Protein AF-A0A0F8VF24-F1 (afdb_monomer_lite)

Radius of gyration: 13.96 Å; chains: 1; bounding box: 40×32×38 Å

Foldseek 3Di:
DVQPQQLQLDDPDDDDDPSRVVRVCVVVVLCVLLVFPWPDWDWDDDPNKIKIWTWGDDVPFTEIEIEIRPVVDPQVVVQVVVCVVCVPPRHPAYEYDDDHDHPPHDHSVVVVVVSVVVD

Secondary structure (DSSP, 8-state):
-HHHHHTT-----S-TTSHHHHHHHHHHHHHHHTT-EEEEEEEEEETTEEEEEEEEEETTEEEEEEEE--TT--HHHHHHHHHHHHTTS--SEEEESS---STT-EEHHHHHHHHHHT-

Structure (mmCIF, N/CA/C/O backbone):
data_AF-A0A0F8VF24-F1
#
_entry.id   AF-A0A0F8VF24-F1
#
loop_
_atom_site.group_PDB
_atom_site.id
_atom_site.type_symbol
_atom_site.label_atom_id
_atom_site.label_alt_id
_atom_site.label_comp_id
_atom_site.label_asym_id
_atom_site.label_entity_id
_atom_site.label_seq_id
_atom_site.pdbx_PDB_ins_code
_atom_site.Cartn_x
_atom_site.Cartn_y
_atom_site.Cartn_z
_atom_site.occupancy
_atom_site.B_iso_or_equiv
_atom_site.auth_seq_id
_atom_site.auth_comp_id
_atom_site.auth_asym_id
_atom_site.auth_atom_id
_atom_site.pdbx_PDB_model_num
ATOM 1 N N . ASN A 1 1 ? 7.899 -20.961 -6.086 1.00 47.06 1 ASN A N 1
ATOM 2 C CA . ASN A 1 1 ? 7.416 -20.868 -4.690 1.00 47.06 1 ASN A CA 1
ATOM 3 C C . ASN A 1 1 ? 6.938 -19.432 -4.467 1.00 47.06 1 ASN A C 1
ATOM 5 O O . ASN A 1 1 ? 7.549 -18.542 -5.039 1.00 47.06 1 ASN A O 1
ATOM 9 N N . TYR A 1 2 ? 5.854 -19.187 -3.718 1.00 37.19 2 TYR A N 1
ATOM 10 C CA . TYR A 1 2 ? 5.281 -17.846 -3.433 1.00 37.19 2 TYR A CA 1
ATOM 11 C C . TYR A 1 2 ? 6.354 -16.814 -3.020 1.00 37.19 2 TYR A C 1
ATOM 13 O O . TYR A 1 2 ? 6.313 -15.651 -3.406 1.00 37.19 2 TYR A O 1
ATOM 21 N N . LEU A 1 3 ? 7.371 -17.302 -2.311 1.00 42.97 3 LEU A N 1
ATOM 22 C CA . LEU A 1 3 ? 8.522 -16.566 -1.789 1.00 42.97 3 LEU A CA 1
ATOM 23 C C . LEU A 1 3 ? 9.540 -16.139 -2.871 1.00 42.97 3 LEU A C 1
ATOM 25 O O . LEU A 1 3 ? 10.408 -15.308 -2.619 1.00 42.97 3 LEU A O 1
ATOM 29 N N . ASP A 1 4 ? 9.476 -16.707 -4.079 1.00 45.81 4 ASP A N 1
ATOM 30 C CA . ASP A 1 4 ? 10.466 -16.458 -5.132 1.00 45.81 4 ASP A CA 1
ATOM 31 C C . ASP A 1 4 ? 10.199 -15.153 -5.894 1.00 45.81 4 ASP A C 1
ATOM 33 O O . ASP A 1 4 ? 11.154 -14.493 -6.294 1.00 45.81 4 ASP A O 1
ATOM 37 N N . GLU A 1 5 ? 8.939 -14.737 -6.070 1.00 41.47 5 GLU A N 1
ATOM 38 C CA . GLU A 1 5 ? 8.607 -13.539 -6.863 1.00 41.47 5 GLU A CA 1
ATOM 39 C C . GLU A 1 5 ? 8.767 -12.230 -6.073 1.00 41.47 5 GLU A C 1
ATOM 41 O O . GLU A 1 5 ? 9.208 -11.229 -6.636 1.00 41.47 5 GLU A O 1
ATOM 46 N N . PHE A 1 6 ? 8.514 -12.248 -4.759 1.00 47.19 6 PHE A N 1
ATOM 47 C CA . PHE A 1 6 ? 8.735 -11.090 -3.877 1.00 47.19 6 PHE A CA 1
ATOM 48 C C . PHE A 1 6 ? 10.141 -11.002 -3.301 1.00 47.19 6 PHE A C 1
ATOM 50 O O . PHE A 1 6 ? 10.504 -9.972 -2.747 1.00 47.19 6 PHE A O 1
ATOM 57 N N . SER A 1 7 ? 10.981 -12.014 -3.530 1.00 42.16 7 SER A N 1
ATOM 58 C CA . SER A 1 7 ? 12.406 -11.932 -3.192 1.00 42.16 7 SER A CA 1
ATOM 59 C C . SER A 1 7 ? 13.160 -10.795 -3.899 1.00 42.16 7 SER A C 1
ATOM 61 O O . SER A 1 7 ? 14.261 -10.449 -3.482 1.00 42.16 7 SER A O 1
ATOM 63 N N . LYS A 1 8 ? 12.562 -10.206 -4.946 1.00 43.31 8 LYS A N 1
ATOM 64 C CA . LYS A 1 8 ? 13.090 -9.105 -5.766 1.00 43.31 8 LYS A CA 1
ATOM 65 C C . LYS A 1 8 ? 12.389 -7.756 -5.541 1.00 43.31 8 LYS A C 1
ATOM 67 O O . LYS A 1 8 ? 12.396 -6.893 -6.424 1.00 43.31 8 LYS A O 1
ATOM 72 N N . ILE A 1 9 ? 11.770 -7.527 -4.383 1.00 46.75 9 ILE A N 1
ATOM 73 C CA . ILE A 1 9 ? 11.580 -6.143 -3.927 1.00 46.75 9 ILE A CA 1
ATOM 74 C C . ILE A 1 9 ? 12.931 -5.715 -3.339 1.00 46.75 9 ILE A C 1
ATOM 76 O O . ILE A 1 9 ? 13.131 -5.771 -2.130 1.00 46.75 9 ILE A O 1
ATOM 80 N N . GLU A 1 10 ? 13.900 -5.417 -4.213 1.00 40.78 10 GLU A N 1
ATOM 81 C CA . GLU A 1 10 ? 15.192 -4.847 -3.819 1.00 40.78 10 GLU A CA 1
ATOM 82 C C . GLU A 1 10 ? 14.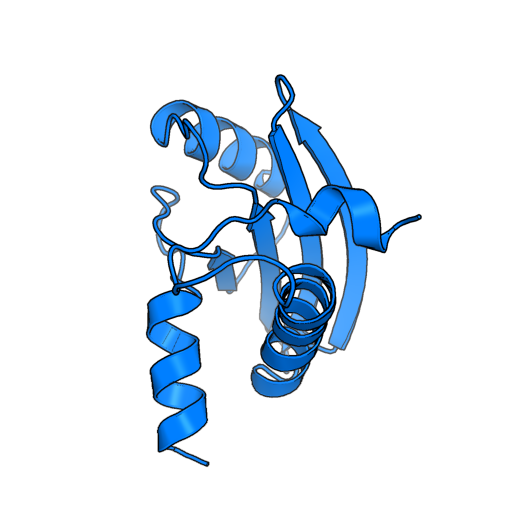936 -3.493 -3.160 1.00 40.78 10 GLU A C 1
ATOM 84 O O . GLU A 1 10 ? 14.560 -2.531 -3.820 1.00 40.78 10 GLU A O 1
ATOM 89 N N . ILE A 1 11 ? 15.107 -3.436 -1.845 1.00 42.69 11 ILE A N 1
ATOM 90 C CA . ILE A 1 11 ? 15.467 -2.212 -1.138 1.00 42.69 11 ILE A CA 1
ATOM 91 C C . ILE A 1 11 ? 16.984 -2.316 -0.976 1.00 42.69 11 ILE A C 1
ATOM 93 O O . ILE A 1 11 ? 17.461 -3.322 -0.451 1.00 42.69 11 ILE A O 1
ATOM 97 N N . GLU A 1 12 ? 17.745 -1.330 -1.458 1.00 35.94 12 GLU A N 1
ATOM 98 C CA . GLU A 1 12 ? 19.196 -1.249 -1.241 1.00 35.94 12 GLU A CA 1
ATOM 99 C C . GLU A 1 12 ? 19.499 -1.190 0.263 1.00 35.94 12 GLU A C 1
ATOM 101 O O . GLU A 1 12 ? 19.524 -0.128 0.880 1.00 35.94 12 GLU A O 1
ATOM 106 N N . LEU A 1 13 ? 19.739 -2.351 0.863 1.00 33.12 13 LEU A N 1
ATOM 107 C CA . LEU A 1 13 ? 20.422 -2.509 2.139 1.00 33.12 13 LEU A CA 1
ATOM 108 C C . LEU A 1 13 ? 21.387 -3.691 1.981 1.00 33.12 13 LEU A C 1
ATOM 110 O O . LEU A 1 13 ? 21.019 -4.840 2.188 1.00 33.12 13 LEU A O 1
ATOM 114 N N . SER A 1 14 ? 22.589 -3.354 1.508 1.00 35.31 14 SER A N 1
ATOM 115 C CA . SER A 1 14 ? 23.878 -4.067 1.586 1.00 35.31 14 SER A CA 1
ATOM 116 C C . SER A 1 14 ? 23.909 -5.610 1.637 1.00 35.31 14 SER A C 1
ATOM 118 O O . SER A 1 14 ? 23.497 -6.230 2.614 1.00 35.31 14 SER A O 1
ATOM 120 N N . GLU A 1 15 ? 24.617 -6.155 0.642 1.00 39.69 15 GLU A N 1
ATOM 121 C CA . GLU A 1 15 ? 25.356 -7.430 0.588 1.00 39.69 15 GLU A CA 1
ATOM 122 C C . GLU A 1 15 ? 24.573 -8.763 0.542 1.00 39.69 15 GLU A C 1
ATOM 124 O O . GLU A 1 15 ? 24.091 -9.329 1.521 1.00 39.69 15 GLU A O 1
ATOM 129 N N . GLU A 1 16 ? 24.510 -9.248 -0.702 1.00 46.47 16 GLU A N 1
ATOM 130 C CA . GLU A 1 16 ? 24.499 -10.617 -1.225 1.00 46.47 16 GLU A CA 1
ATOM 131 C C . GLU A 1 16 ? 24.182 -11.784 -0.261 1.00 46.47 16 GLU A C 1
ATOM 133 O O . GLU A 1 16 ? 24.913 -12.125 0.663 1.00 46.47 16 GLU A O 1
ATOM 138 N N . THR A 1 17 ? 23.115 -12.510 -0.626 1.00 33.94 17 THR A N 1
ATOM 139 C CA . THR A 1 17 ? 22.699 -13.872 -0.210 1.00 33.94 17 THR A CA 1
ATOM 140 C C . THR A 1 17 ? 21.816 -14.053 1.035 1.00 33.94 17 THR A C 1
ATOM 142 O O . THR A 1 17 ? 21.220 -15.121 1.175 1.00 33.94 17 THR A O 1
ATOM 145 N N . LYS A 1 18 ? 21.571 -13.021 1.857 1.00 35.03 18 LYS A N 1
ATOM 146 C CA . LYS A 1 18 ? 20.566 -13.063 2.958 1.00 35.03 18 LYS A CA 1
ATOM 147 C C . LYS A 1 18 ? 19.181 -12.489 2.612 1.00 35.03 18 LYS A C 1
ATOM 149 O O . LYS A 1 18 ? 18.267 -12.529 3.429 1.00 35.03 18 LYS A O 1
ATOM 154 N N . SER A 1 19 ? 18.997 -11.993 1.394 1.00 43.88 19 SER A N 1
ATOM 155 C CA . SER A 1 19 ? 17.883 -11.127 0.982 1.00 43.88 19 SER A CA 1
ATOM 156 C C . SER A 1 19 ? 16.514 -11.806 0.810 1.00 43.88 19 SER A C 1
ATOM 158 O O . SER A 1 19 ? 15.500 -11.115 0.744 1.00 43.88 19 SER A O 1
ATOM 160 N N . LYS A 1 20 ? 16.439 -13.145 0.761 1.00 35.06 20 LYS A N 1
ATOM 161 C CA . LYS A 1 20 ? 15.185 -13.854 0.436 1.00 35.06 20 LYS A CA 1
ATOM 162 C C . LYS A 1 20 ? 14.205 -13.988 1.604 1.00 35.06 20 LYS A C 1
ATOM 164 O O . LYS A 1 20 ? 13.016 -13.754 1.419 1.00 35.06 20 LYS A O 1
ATOM 169 N N . ALA A 1 21 ? 14.698 -14.380 2.780 1.00 38.22 21 ALA A N 1
ATOM 170 C CA . ALA A 1 21 ? 13.869 -14.568 3.976 1.00 38.22 21 ALA A CA 1
ATOM 171 C C . ALA A 1 21 ? 13.410 -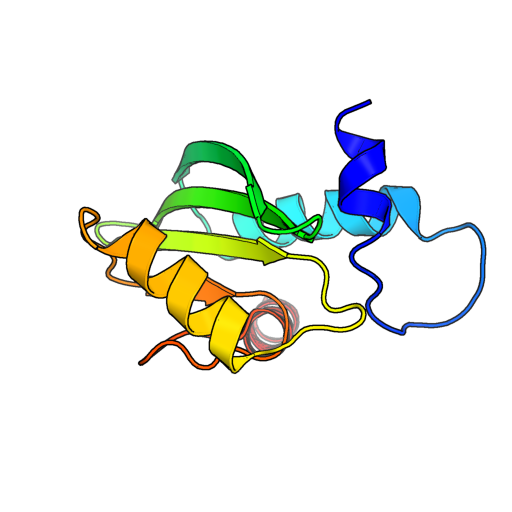13.216 4.547 1.00 38.22 21 ALA A C 1
ATOM 173 O O . ALA A 1 21 ? 12.230 -13.017 4.807 1.00 38.22 21 ALA A O 1
ATOM 174 N N . ILE A 1 22 ? 14.327 -12.243 4.569 1.00 43.72 22 ILE A N 1
ATOM 175 C CA . ILE A 1 22 ? 14.110 -10.891 5.104 1.00 43.72 22 ILE A CA 1
ATOM 176 C C . ILE A 1 22 ? 12.933 -10.166 4.414 1.00 43.72 22 ILE A C 1
ATOM 178 O O . ILE A 1 22 ? 12.242 -9.379 5.052 1.00 43.72 22 ILE A O 1
ATOM 182 N N . ASN A 1 23 ? 12.674 -10.427 3.125 1.00 57.38 23 ASN A N 1
ATOM 183 C CA . ASN A 1 23 ? 11.638 -9.720 2.358 1.00 57.38 23 ASN A CA 1
ATOM 184 C C . ASN A 1 23 ? 10.210 -10.172 2.713 1.00 57.38 23 ASN A C 1
ATOM 186 O O . ASN A 1 23 ? 9.308 -9.353 2.869 1.00 57.38 23 ASN A O 1
ATOM 190 N N . VAL A 1 24 ? 10.007 -11.480 2.879 1.00 58.47 24 VAL A N 1
ATOM 191 C CA . VAL A 1 24 ? 8.696 -12.035 3.257 1.00 58.47 24 VAL A CA 1
ATOM 192 C C . VAL A 1 24 ? 8.406 -11.720 4.718 1.00 58.47 24 VAL A C 1
ATOM 194 O O . VAL A 1 24 ? 7.306 -11.266 5.035 1.00 58.47 24 VAL A O 1
ATOM 197 N N . ASP A 1 25 ? 9.426 -11.836 5.569 1.00 66.88 25 ASP A N 1
ATOM 198 C CA . ASP A 1 25 ? 9.327 -11.468 6.977 1.00 66.88 25 ASP A CA 1
ATOM 199 C C . ASP A 1 25 ? 8.952 -9.987 7.142 1.00 66.88 25 ASP A C 1
ATOM 201 O O . ASP A 1 25 ? 8.200 -9.652 8.052 1.00 66.88 25 ASP A O 1
ATOM 205 N N . LEU A 1 26 ? 9.400 -9.087 6.254 1.00 78.06 26 LEU A N 1
ATOM 206 C CA . LEU A 1 26 ? 9.038 -7.665 6.291 1.00 78.06 26 LEU A CA 1
ATOM 207 C C . LEU A 1 26 ? 7.557 -7.419 5.967 1.00 78.06 26 LEU A C 1
ATOM 209 O O . LEU A 1 26 ? 6.916 -6.605 6.634 1.00 78.06 26 LEU A O 1
ATOM 213 N N . ILE A 1 27 ? 7.017 -8.115 4.963 1.00 82.94 27 ILE A N 1
ATOM 214 C CA . ILE A 1 27 ? 5.601 -8.021 4.582 1.00 82.94 27 ILE A CA 1
ATOM 215 C C . ILE A 1 27 ? 4.723 -8.469 5.753 1.00 82.94 27 ILE A C 1
ATOM 217 O O . ILE A 1 27 ? 3.796 -7.756 6.146 1.00 82.94 27 ILE A O 1
ATOM 221 N N . GLU A 1 28 ? 5.036 -9.629 6.332 1.00 82.06 28 GLU A N 1
ATOM 222 C CA . GLU A 1 28 ? 4.308 -10.170 7.482 1.00 82.06 28 GLU A CA 1
ATOM 223 C C . GLU A 1 28 ? 4.470 -9.277 8.717 1.00 82.06 28 GLU A C 1
ATOM 225 O O . GLU A 1 28 ? 3.474 -8.921 9.350 1.00 82.06 28 GLU A O 1
ATOM 230 N N . SER A 1 29 ? 5.697 -8.835 9.012 1.00 85.44 29 SER A N 1
ATOM 231 C CA . SER A 1 29 ? 5.994 -7.971 10.159 1.00 85.44 29 SER A CA 1
ATOM 232 C C . SER A 1 29 ? 5.267 -6.639 10.070 1.00 85.44 29 SER A C 1
ATOM 234 O O . SER A 1 29 ? 4.684 -6.200 11.055 1.00 85.44 29 SER A O 1
ATOM 236 N N . PHE A 1 30 ? 5.262 -5.982 8.909 1.00 88.12 30 PHE A N 1
ATOM 237 C CA . PHE A 1 30 ? 4.561 -4.710 8.770 1.00 88.12 30 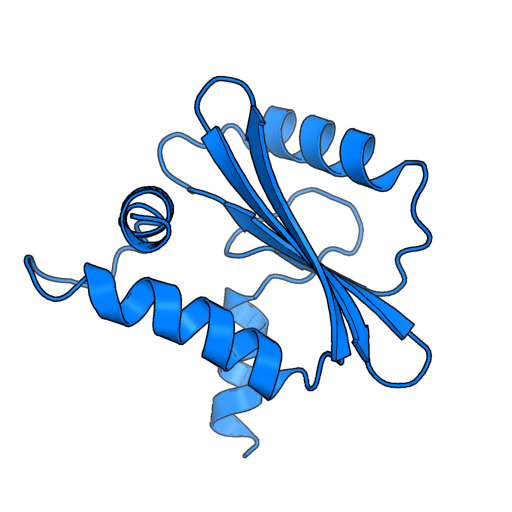PHE A CA 1
ATOM 238 C C . PHE A 1 30 ? 3.049 -4.881 8.923 1.00 88.12 30 PHE A C 1
ATOM 240 O O . PHE A 1 30 ? 2.439 -4.126 9.677 1.00 88.12 30 PHE A O 1
ATOM 247 N N . ASN A 1 31 ? 2.456 -5.893 8.275 1.00 90.19 31 ASN A N 1
ATOM 248 C CA . ASN A 1 31 ? 1.029 -6.189 8.421 1.00 90.19 31 ASN A CA 1
ATOM 249 C C . ASN A 1 31 ? 0.667 -6.449 9.895 1.00 90.19 31 ASN A C 1
ATOM 251 O O . ASN A 1 31 ? -0.321 -5.915 10.400 1.00 90.19 31 ASN A O 1
ATOM 255 N N . TYR A 1 32 ? 1.507 -7.200 10.610 1.00 89.44 32 TYR A N 1
ATOM 256 C CA . TYR A 1 32 ? 1.353 -7.416 12.045 1.00 89.44 32 TYR A CA 1
ATOM 257 C C . TYR A 1 32 ? 1.449 -6.107 12.847 1.00 89.44 32 TYR A C 1
ATOM 259 O O . TYR A 1 32 ? 0.585 -5.835 13.678 1.00 89.44 32 TYR A O 1
ATOM 267 N N . LEU A 1 33 ? 2.453 -5.266 12.573 1.00 90.88 33 LEU A N 1
ATOM 268 C CA . LEU A 1 33 ? 2.687 -4.007 13.291 1.00 90.88 33 LEU A CA 1
ATOM 269 C C . LEU A 1 33 ? 1.550 -2.994 13.125 1.00 90.88 33 LEU A C 1
ATOM 271 O O . LEU A 1 33 ? 1.244 -2.271 14.072 1.00 90.88 33 LEU A O 1
ATOM 275 N N . ILE A 1 34 ? 0.914 -2.933 11.951 1.00 93.75 34 ILE A N 1
ATOM 276 C CA . ILE A 1 34 ? -0.259 -2.069 11.746 1.00 93.75 34 ILE A CA 1
ATOM 277 C C . ILE A 1 34 ? -1.552 -2.683 12.303 1.00 93.75 34 ILE A C 1
ATOM 279 O O . ILE A 1 34 ? -2.582 -2.011 12.331 1.00 93.75 34 ILE A O 1
ATOM 283 N N . GLY A 1 35 ? -1.513 -3.944 12.747 1.00 94.44 35 GLY A N 1
ATOM 284 C CA . GLY A 1 35 ? -2.660 -4.648 13.315 1.00 94.44 35 GLY A CA 1
ATOM 285 C C . GLY A 1 35 ? -3.781 -4.895 12.306 1.00 94.44 35 GLY A C 1
ATOM 286 O O . GLY A 1 35 ? -4.953 -4.844 12.681 1.00 94.44 35 GLY A O 1
ATOM 287 N N . ILE A 1 36 ? -3.444 -5.112 11.028 1.00 96.25 36 ILE A N 1
ATOM 288 C CA . ILE A 1 36 ? -4.452 -5.358 9.991 1.00 96.25 36 ILE A CA 1
ATOM 289 C C . ILE A 1 36 ? -5.045 -6.761 10.136 1.00 96.25 36 ILE A C 1
ATOM 291 O O . ILE A 1 36 ? -4.335 -7.767 10.143 1.00 96.25 36 ILE A O 1
ATOM 295 N N . ASN A 1 37 ? -6.371 -6.835 10.204 1.00 96.56 37 ASN A N 1
ATOM 296 C CA . ASN A 1 37 ? -7.110 -8.067 9.983 1.00 96.56 37 ASN A CA 1
ATOM 297 C C . ASN A 1 37 ? -7.258 -8.273 8.472 1.00 96.56 37 ASN A C 1
ATOM 299 O O . ASN A 1 37 ? -8.046 -7.582 7.825 1.00 96.56 37 ASN A O 1
ATOM 303 N N . VAL A 1 38 ? -6.445 -9.166 7.907 1.00 95.00 38 VAL A N 1
ATOM 304 C CA . VAL A 1 38 ? -6.386 -9.412 6.462 1.00 95.00 38 VAL A CA 1
ATOM 305 C C . VAL A 1 38 ? -7.650 -10.130 5.993 1.00 95.00 38 VAL A C 1
ATOM 307 O O . VAL A 1 38 ? -7.921 -11.258 6.395 1.00 95.00 38 VAL A O 1
ATOM 310 N N . GLU A 1 39 ? -8.379 -9.506 5.073 1.00 96.06 39 GLU A N 1
ATOM 311 C CA . GLU A 1 39 ? -9.551 -10.098 4.421 1.00 96.06 39 GLU A CA 1
ATOM 312 C C . GLU A 1 39 ? -9.172 -10.731 3.082 1.00 96.06 39 GLU A C 1
ATOM 314 O O . GLU A 1 39 ? -9.671 -11.792 2.708 1.00 96.06 39 GLU A O 1
ATOM 319 N N . THR A 1 40 ? -8.271 -10.080 2.340 1.00 94.19 40 THR A N 1
ATOM 320 C CA . THR A 1 40 ? -7.847 -10.543 1.021 1.00 94.19 40 THR A CA 1
ATOM 321 C C . THR A 1 40 ? -6.362 -10.291 0.800 1.00 94.19 40 THR A C 1
ATOM 323 O O . THR A 1 40 ? -5.847 -9.223 1.114 1.00 94.19 40 THR A O 1
ATOM 326 N N . MET A 1 41 ? -5.675 -11.246 0.177 1.00 91.56 41 MET A N 1
ATOM 327 C CA . MET A 1 41 ? -4.305 -11.075 -0.301 1.00 91.56 41 MET A CA 1
ATOM 328 C C . MET A 1 41 ? -4.202 -11.578 -1.739 1.00 91.56 41 MET A C 1
ATOM 330 O O . MET A 1 41 ? -4.550 -12.724 -2.027 1.00 91.56 41 MET A O 1
ATOM 334 N N . LYS A 1 42 ? -3.757 -10.719 -2.660 1.00 88.19 42 LYS A N 1
ATOM 335 C CA . LYS A 1 42 ? -3.683 -11.028 -4.095 1.00 88.19 42 LYS A CA 1
ATOM 336 C C . LYS A 1 42 ? -2.342 -10.625 -4.678 1.00 88.19 42 LYS A C 1
ATOM 338 O O . LYS A 1 42 ? -1.842 -9.535 -4.422 1.00 88.19 42 LYS A O 1
ATOM 343 N N . GLN A 1 43 ? -1.807 -11.496 -5.523 1.00 84.31 43 GLN A N 1
ATOM 344 C CA . GLN A 1 43 ? -0.672 -11.173 -6.374 1.00 84.31 43 GLN A CA 1
ATOM 345 C C . GLN A 1 43 ? -1.156 -10.858 -7.774 1.00 84.31 43 GLN A C 1
ATOM 347 O O . GLN A 1 43 ? -1.936 -11.617 -8.354 1.00 84.31 43 GLN A O 1
ATOM 352 N N . VAL A 1 44 ? -0.665 -9.760 -8.329 1.00 85.88 44 VAL A N 1
ATOM 353 C CA . VAL A 1 44 ? -0.967 -9.356 -9.699 1.00 85.88 44 VAL A CA 1
ATOM 354 C C . VAL A 1 44 ? 0.299 -8.864 -10.384 1.00 85.88 44 VAL A C 1
ATOM 356 O O . VAL A 1 44 ? 1.246 -8.408 -9.742 1.00 85.88 44 VAL A O 1
ATOM 359 N N . LYS A 1 45 ? 0.326 -8.974 -11.713 1.00 85.19 45 LYS A N 1
ATOM 360 C CA . LYS A 1 45 ? 1.401 -8.431 -12.541 1.00 85.19 45 LYS A CA 1
ATOM 361 C C . LYS A 1 45 ? 0.841 -7.390 -13.494 1.00 85.19 45 LYS A C 1
ATOM 363 O O . LYS A 1 45 ? -0.188 -7.614 -14.126 1.00 85.19 45 LYS A O 1
ATOM 368 N N . ASN A 1 46 ? 1.557 -6.282 -13.634 1.00 86.25 46 ASN A N 1
ATOM 369 C CA . ASN A 1 46 ? 1.267 -5.243 -14.614 1.00 86.25 46 ASN A CA 1
ATOM 370 C C . ASN A 1 46 ? 2.548 -4.879 -15.356 1.00 86.25 46 ASN A C 1
ATOM 372 O O . ASN A 1 46 ? 3.512 -4.427 -14.743 1.00 86.25 46 ASN A O 1
ATOM 376 N N . ASN A 1 47 ? 2.568 -5.102 -16.672 1.00 86.06 47 ASN A N 1
ATOM 377 C CA . ASN A 1 47 ? 3.736 -4.855 -17.525 1.00 86.06 47 ASN A CA 1
ATOM 378 C C . ASN A 1 47 ? 5.036 -5.459 -16.959 1.00 86.06 47 ASN A C 1
ATOM 380 O O . ASN A 1 47 ? 6.076 -4.810 -16.927 1.00 86.06 47 ASN A O 1
ATOM 384 N N . GLY A 1 48 ? 4.955 -6.692 -16.450 1.00 81.12 48 GLY A N 1
ATOM 385 C CA . GLY A 1 48 ? 6.092 -7.399 -15.854 1.00 81.12 48 GLY A CA 1
ATOM 386 C C . GLY A 1 48 ? 6.430 -7.012 -14.408 1.00 81.12 48 GLY A C 1
ATOM 387 O O . GLY A 1 48 ? 7.192 -7.736 -13.774 1.00 81.12 48 GLY A O 1
ATOM 388 N N . ARG A 1 49 ? 5.836 -5.950 -13.844 1.00 86.50 49 ARG A N 1
ATOM 389 C CA . ARG A 1 49 ? 6.004 -5.583 -12.428 1.00 86.50 49 ARG A CA 1
ATOM 390 C C . ARG A 1 49 ? 5.031 -6.353 -11.549 1.00 86.50 49 ARG A C 1
ATOM 392 O O . ARG A 1 49 ? 3.832 -6.362 -11.822 1.00 86.50 49 ARG A O 1
ATOM 399 N N . ALA A 1 50 ? 5.555 -6.987 -10.505 1.00 84.94 50 ALA A N 1
ATOM 400 C CA . ALA A 1 50 ? 4.769 -7.702 -9.507 1.00 84.94 50 ALA A CA 1
ATOM 401 C C . ALA A 1 50 ? 4.254 -6.755 -8.416 1.00 84.94 50 ALA A C 1
ATOM 403 O O . ALA A 1 50 ? 4.982 -5.866 -7.964 1.00 84.94 50 ALA A O 1
ATOM 404 N N . TYR A 1 51 ? 3.019 -7.002 -7.989 1.00 90.56 51 TYR A N 1
ATOM 405 C CA . TYR A 1 51 ? 2.341 -6.335 -6.886 1.00 90.56 51 TYR A CA 1
ATOM 406 C C . TYR A 1 51 ? 1.752 -7.398 -5.950 1.00 90.56 51 TYR A C 1
ATOM 408 O O . TYR A 1 51 ? 1.081 -8.322 -6.417 1.00 90.56 51 TYR A O 1
ATOM 416 N N . LEU A 1 52 ? 1.970 -7.251 -4.645 1.00 91.38 52 LEU A N 1
ATOM 417 C CA . LEU A 1 52 ? 1.196 -7.897 -3.591 1.00 91.38 52 LEU A CA 1
ATOM 418 C C . LEU A 1 52 ? 0.237 -6.864 -3.023 1.00 91.38 52 LEU A C 1
ATOM 420 O O . LEU A 1 52 ? 0.665 -5.823 -2.531 1.00 91.38 52 LEU A O 1
ATOM 424 N N . ILE A 1 53 ? -1.047 -7.169 -3.075 1.00 93.31 53 ILE A N 1
ATOM 425 C CA . ILE A 1 53 ? -2.101 -6.303 -2.570 1.00 93.31 53 ILE A CA 1
ATOM 426 C C . ILE A 1 53 ? -2.740 -7.032 -1.400 1.00 93.31 53 ILE A C 1
ATOM 428 O O . ILE A 1 53 ? -3.309 -8.112 -1.571 1.00 93.31 53 ILE A O 1
ATOM 432 N N . VAL A 1 54 ? -2.603 -6.451 -0.217 1.00 95.25 54 VAL A N 1
ATOM 433 C CA . VAL A 1 54 ? -3.215 -6.921 1.022 1.00 95.25 54 VAL A CA 1
ATOM 434 C C . VAL A 1 54 ? -4.334 -5.946 1.356 1.00 95.25 54 VAL A C 1
ATOM 436 O O . VAL A 1 54 ? -4.087 -4.753 1.480 1.00 95.25 54 VAL A O 1
ATOM 439 N N . ALA A 1 55 ? -5.558 -6.442 1.469 1.00 96.62 55 ALA A N 1
ATOM 440 C CA . ALA A 1 55 ? -6.726 -5.660 1.841 1.00 96.62 55 ALA A CA 1
ATOM 441 C C . ALA A 1 55 ? -7.345 -6.245 3.108 1.00 96.62 55 ALA A C 1
ATOM 443 O O . ALA A 1 55 ? -7.384 -7.467 3.291 1.00 96.62 55 ALA A O 1
ATOM 444 N N . GLY A 1 56 ? -7.820 -5.374 3.984 1.00 97.19 56 GLY A N 1
ATOM 445 C CA . GLY A 1 56 ? -8.439 -5.773 5.233 1.00 97.19 56 GLY A CA 1
ATOM 446 C C . GLY A 1 56 ? -8.803 -4.569 6.078 1.00 97.19 56 GLY A C 1
ATOM 447 O O . GLY A 1 56 ? -8.971 -3.466 5.557 1.00 97.19 56 GLY A O 1
ATOM 448 N N . LYS A 1 57 ? -8.898 -4.773 7.391 1.00 98.00 57 LYS A N 1
ATOM 449 C CA . LYS A 1 57 ? -9.328 -3.723 8.317 1.00 98.00 57 LYS A CA 1
ATOM 450 C C . LYS A 1 57 ? -8.362 -3.501 9.462 1.00 98.00 57 LYS A C 1
ATOM 452 O O . LYS A 1 57 ? -7.849 -4.454 10.043 1.00 98.00 57 LYS A O 1
ATOM 457 N N . VAL A 1 58 ? -8.171 -2.238 9.829 1.00 97.06 58 VAL A N 1
ATOM 458 C CA . VAL A 1 58 ? -7.557 -1.839 11.101 1.00 97.06 58 VAL A CA 1
ATOM 459 C C . VAL A 1 58 ? -8.625 -1.094 11.888 1.00 97.06 58 VAL A C 1
ATOM 461 O O . VAL A 1 58 ? -8.996 0.027 11.539 1.00 97.06 58 VAL A O 1
ATOM 464 N N . LYS A 1 59 ? -9.140 -1.719 12.954 1.00 94.69 59 LYS A N 1
ATOM 465 C CA . LYS A 1 59 ? -10.384 -1.281 13.613 1.00 94.69 59 LYS A CA 1
ATOM 466 C C . LYS A 1 59 ? -11.520 -1.218 12.575 1.00 94.69 59 LYS A C 1
ATOM 468 O O . LYS A 1 59 ? -11.783 -2.227 11.932 1.00 94.69 59 LYS A O 1
ATOM 473 N N . GLU A 1 60 ? -12.139 -0.055 12.381 1.00 95.50 60 GLU A N 1
ATOM 474 C CA . GLU A 1 60 ? -13.226 0.156 11.412 1.00 95.50 60 GLU A CA 1
ATOM 475 C C . GLU A 1 60 ? -12.748 0.695 10.053 1.00 95.50 60 GLU A C 1
ATOM 477 O O . GLU A 1 60 ? -13.568 0.878 9.160 1.00 95.50 60 GLU A O 1
ATOM 482 N N . LEU A 1 61 ? -11.446 0.959 9.886 1.00 97.81 61 LEU A N 1
ATOM 483 C CA . LEU A 1 61 ? -10.902 1.537 8.654 1.00 97.81 61 LEU A CA 1
ATOM 484 C C . LEU A 1 61 ? -10.582 0.444 7.636 1.00 97.81 61 LEU A C 1
ATOM 486 O O . LEU A 1 61 ? -9.911 -0.535 7.975 1.00 97.81 61 LEU A O 1
ATOM 490 N N . ASN A 1 62 ? -11.000 0.650 6.389 1.00 98.00 62 ASN A N 1
ATOM 491 C CA . ASN A 1 62 ? -10.620 -0.161 5.241 1.00 98.00 62 ASN A CA 1
ATOM 492 C C . ASN A 1 62 ? -9.183 0.189 4.837 1.00 98.00 62 ASN A C 1
ATOM 494 O O . ASN A 1 62 ? -8.883 1.307 4.405 1.00 98.00 62 ASN A O 1
ATOM 498 N N . VAL A 1 63 ? -8.277 -0.772 4.994 1.00 98.12 63 VAL A N 1
ATOM 499 C CA . VAL A 1 63 ? -6.845 -0.591 4.759 1.00 98.12 63 VAL A CA 1
ATOM 500 C C . VAL A 1 63 ? -6.399 -1.433 3.577 1.00 98.12 63 VAL A C 1
ATOM 502 O O . VAL A 1 63 ? -6.672 -2.634 3.504 1.00 98.12 63 VAL A O 1
ATOM 505 N N . VAL A 1 64 ? -5.644 -0.805 2.678 1.00 97.75 64 VAL A N 1
ATOM 506 C CA . VAL A 1 64 ? -4.943 -1.481 1.588 1.00 97.75 64 VAL A CA 1
ATOM 507 C C . VAL A 1 64 ? -3.444 -1.269 1.749 1.00 97.75 64 VAL A C 1
ATOM 509 O O . VAL A 1 64 ? -2.970 -0.145 1.894 1.00 97.75 64 VAL A O 1
ATOM 512 N N . VAL A 1 65 ? -2.682 -2.357 1.694 1.00 96.88 65 VAL A N 1
ATOM 513 C CA . VAL A 1 65 ? -1.219 -2.354 1.676 1.00 96.88 65 VAL A CA 1
ATOM 514 C C . VAL A 1 65 ? -0.753 -2.909 0.336 1.00 96.88 65 VAL A C 1
ATOM 516 O O . VAL A 1 65 ? -1.092 -4.034 -0.035 1.00 96.88 65 VAL A O 1
ATOM 519 N N . ILE A 1 66 ? 0.037 -2.126 -0.393 1.00 95.81 66 ILE A N 1
ATOM 520 C CA . ILE A 1 66 ? 0.603 -2.503 -1.686 1.00 95.81 66 ILE A CA 1
ATOM 521 C C . ILE A 1 66 ? 2.114 -2.641 -1.556 1.00 95.81 66 ILE A C 1
ATOM 523 O O . ILE A 1 66 ? 2.837 -1.667 -1.334 1.00 95.81 66 ILE A O 1
ATOM 527 N N . TRP A 1 67 ? 2.594 -3.858 -1.785 1.00 93.06 67 TRP A N 1
ATOM 528 C CA . TRP A 1 67 ? 4.007 -4.136 -1.985 1.00 93.06 67 TRP A CA 1
ATOM 529 C C . TRP A 1 67 ? 4.281 -4.309 -3.469 1.00 93.06 67 TRP A C 1
ATOM 531 O O . TRP A 1 67 ? 3.621 -5.098 -4.137 1.00 93.06 67 TRP A O 1
ATOM 541 N N . ARG A 1 68 ? 5.263 -3.595 -4.005 1.00 92.12 68 ARG A N 1
ATOM 542 C CA . ARG A 1 68 ? 5.693 -3.727 -5.398 1.00 92.12 68 ARG A CA 1
ATOM 543 C C . ARG A 1 68 ? 7.200 -3.607 -5.532 1.00 92.12 68 ARG A C 1
ATOM 545 O O . ARG A 1 68 ? 7.859 -2.996 -4.688 1.00 92.12 68 ARG A O 1
ATOM 552 N N . SER A 1 69 ? 7.731 -4.179 -6.609 1.00 83.06 69 SER A N 1
ATOM 553 C CA . SER A 1 69 ? 9.133 -3.972 -6.980 1.00 83.06 69 SER A CA 1
ATOM 554 C C . SER A 1 69 ? 9.366 -2.512 -7.375 1.00 83.06 69 SER A C 1
ATOM 556 O O . SER A 1 69 ? 8.582 -1.943 -8.139 1.00 83.06 69 SER A O 1
ATOM 558 N N . ILE A 1 70 ? 10.448 -1.927 -6.858 1.00 83.38 70 ILE A N 1
ATOM 559 C CA . ILE A 1 70 ? 10.868 -0.548 -7.148 1.00 83.38 70 ILE A CA 1
ATOM 560 C C . ILE A 1 70 ? 11.927 -0.464 -8.255 1.00 83.38 70 ILE A C 1
ATOM 562 O O . ILE A 1 70 ? 12.296 0.632 -8.668 1.00 83.38 70 ILE A O 1
ATOM 566 N N . ILE A 1 71 ? 12.389 -1.611 -8.762 1.00 81.75 71 ILE A N 1
ATOM 567 C CA . ILE A 1 71 ? 13.371 -1.679 -9.846 1.00 81.75 71 ILE A CA 1
ATOM 568 C C . ILE A 1 71 ? 12.743 -1.084 -11.113 1.00 81.75 71 ILE A C 1
ATOM 570 O O . ILE A 1 71 ? 11.639 -1.477 -11.515 1.00 81.75 71 ILE A O 1
ATOM 574 N N . ASP A 1 72 ? 13.433 -0.110 -11.711 1.00 86.62 72 ASP A N 1
ATOM 575 C CA . ASP A 1 72 ? 13.023 0.602 -12.930 1.00 86.62 72 ASP A CA 1
ATOM 576 C C . ASP A 1 72 ? 11.562 1.086 -12.895 1.00 86.62 72 ASP A C 1
ATOM 578 O O . ASP A 1 72 ? 10.805 0.984 -13.870 1.00 86.62 72 ASP A O 1
ATOM 582 N N . ILE A 1 73 ? 11.108 1.549 -11.726 1.00 88.50 73 ILE A N 1
ATOM 583 C CA . ILE A 1 73 ? 9.726 1.981 -11.546 1.00 88.50 73 ILE A CA 1
ATOM 584 C C . ILE A 1 73 ? 9.463 3.334 -12.219 1.00 88.50 73 ILE A C 1
ATOM 586 O O . ILE A 1 73 ? 10.087 4.353 -11.936 1.00 88.50 73 ILE A O 1
ATOM 590 N N . ASP A 1 74 ? 8.475 3.337 -13.110 1.00 95.12 74 ASP A N 1
ATOM 591 C CA . ASP A 1 74 ? 7.856 4.544 -13.650 1.00 95.12 74 ASP A CA 1
ATOM 592 C C . ASP A 1 74 ? 6.687 4.910 -12.730 1.00 95.12 74 ASP A C 1
ATOM 594 O O . ASP A 1 74 ? 5.608 4.318 -12.816 1.00 95.12 74 ASP A O 1
ATOM 598 N N . TYR A 1 75 ? 6.925 5.847 -11.811 1.00 94.94 75 TYR A N 1
ATOM 599 C CA . TYR A 1 75 ? 5.967 6.205 -10.762 1.00 94.94 75 TYR A CA 1
ATOM 600 C C . TYR A 1 75 ? 4.640 6.758 -11.298 1.00 94.94 75 TYR A C 1
ATOM 602 O O . TYR A 1 75 ? 3.608 6.597 -10.650 1.00 94.94 75 TYR A O 1
ATOM 610 N N . GLU A 1 76 ? 4.631 7.367 -12.484 1.00 97.25 76 GLU A N 1
ATOM 611 C CA . GLU A 1 76 ? 3.399 7.867 -13.104 1.00 97.25 76 GLU A CA 1
ATOM 612 C C . GLU A 1 76 ? 2.543 6.716 -13.645 1.00 97.25 76 GLU A C 1
ATOM 614 O O . GLU A 1 76 ? 1.316 6.709 -13.504 1.00 97.25 76 GLU A O 1
ATOM 619 N N . LYS A 1 77 ? 3.174 5.699 -14.246 1.00 96.56 77 LYS A N 1
ATOM 620 C CA . LYS A 1 77 ? 2.468 4.470 -14.647 1.00 96.56 77 LYS A CA 1
ATOM 621 C C . LYS A 1 77 ? 2.034 3.643 -13.443 1.00 96.56 77 LYS A C 1
ATOM 623 O O . LYS A 1 77 ? 0.952 3.060 -13.487 1.00 96.56 77 LYS A O 1
ATOM 628 N N . ASP A 1 78 ? 2.856 3.598 -12.398 1.00 96.81 78 ASP A N 1
ATOM 629 C CA . ASP A 1 78 ? 2.532 2.937 -11.134 1.00 96.81 78 ASP A CA 1
ATOM 630 C C . ASP A 1 78 ? 1.292 3.563 -10.492 1.00 96.81 78 ASP A C 1
ATOM 632 O O . ASP A 1 78 ? 0.315 2.859 -10.241 1.00 96.81 78 ASP A O 1
ATOM 636 N N . LYS A 1 79 ? 1.270 4.898 -10.365 1.00 97.12 79 LYS A N 1
ATOM 637 C CA . LYS A 1 79 ? 0.113 5.655 -9.874 1.00 97.12 79 LYS A CA 1
ATOM 638 C C . LYS A 1 79 ? -1.159 5.302 -10.635 1.00 97.12 79 LYS A C 1
ATOM 640 O O . LYS A 1 79 ? -2.148 4.918 -10.025 1.00 97.12 79 LYS A O 1
ATOM 645 N N . LYS A 1 80 ? -1.123 5.374 -11.972 1.00 97.31 80 LYS A N 1
ATOM 646 C CA . LYS A 1 80 ? -2.286 5.052 -12.820 1.00 97.31 80 LYS A CA 1
ATOM 647 C C . LYS A 1 80 ? -2.776 3.621 -12.624 1.00 97.31 80 LYS A C 1
ATOM 649 O O . LYS A 1 80 ? -3.975 3.368 -12.708 1.00 97.31 80 LYS A O 1
ATOM 654 N N . TYR A 1 81 ? -1.858 2.681 -12.414 1.00 96.75 81 TYR A N 1
ATOM 655 C CA . TYR A 1 81 ? -2.214 1.291 -12.167 1.00 96.75 81 TYR A CA 1
ATOM 656 C C . TYR A 1 81 ? -2.874 1.107 -10.799 1.00 96.75 81 TYR A C 1
ATOM 658 O O . TYR A 1 81 ? -3.916 0.458 -10.724 1.00 96.75 81 TYR A O 1
ATOM 666 N N . ILE A 1 82 ? -2.301 1.705 -9.751 1.00 96.56 82 ILE A N 1
ATOM 667 C CA . ILE A 1 82 ? -2.860 1.653 -8.398 1.00 96.56 82 ILE A CA 1
ATOM 668 C C . ILE A 1 82 ? -4.228 2.343 -8.368 1.00 96.56 82 ILE A C 1
ATOM 670 O O . ILE A 1 82 ? -5.191 1.705 -7.964 1.00 96.56 82 ILE A O 1
ATOM 674 N N . ASP A 1 83 ? -4.358 3.568 -8.891 1.00 96.62 83 ASP A N 1
ATOM 675 C CA . ASP A 1 83 ? -5.641 4.291 -8.965 1.00 96.62 83 ASP A CA 1
ATOM 676 C C . ASP A 1 83 ? -6.730 3.437 -9.632 1.00 96.62 83 ASP A C 1
ATOM 678 O O . ASP A 1 83 ? -7.850 3.337 -9.140 1.00 96.62 83 ASP A O 1
ATOM 682 N N . LYS A 1 84 ? -6.392 2.763 -10.741 1.00 95.38 84 LYS A N 1
ATOM 683 C CA . LYS A 1 84 ? -7.323 1.865 -11.434 1.00 95.38 84 LYS A CA 1
ATOM 684 C C . LYS A 1 84 ? -7.707 0.652 -10.584 1.00 95.38 84 LYS A C 1
ATOM 686 O O . LYS A 1 84 ? -8.827 0.173 -10.708 1.00 95.38 84 LYS A O 1
ATOM 691 N N . HIS A 1 85 ? -6.789 0.120 -9.781 1.00 92.06 85 HIS A N 1
ATOM 692 C CA . HIS A 1 85 ? -7.081 -1.016 -8.907 1.00 92.06 85 HIS A CA 1
ATOM 693 C C . HIS A 1 85 ? -8.006 -0.626 -7.751 1.00 92.06 85 HIS A C 1
ATOM 695 O O . HIS A 1 85 ? -8.838 -1.430 -7.347 1.00 92.06 85 HIS A O 1
ATOM 701 N N . LEU A 1 86 ? -7.867 0.599 -7.241 1.00 94.12 86 LEU A N 1
ATOM 702 C CA . LEU A 1 86 ? -8.621 1.090 -6.088 1.00 94.12 86 LEU A CA 1
ATOM 703 C C . LEU A 1 86 ? -9.973 1.7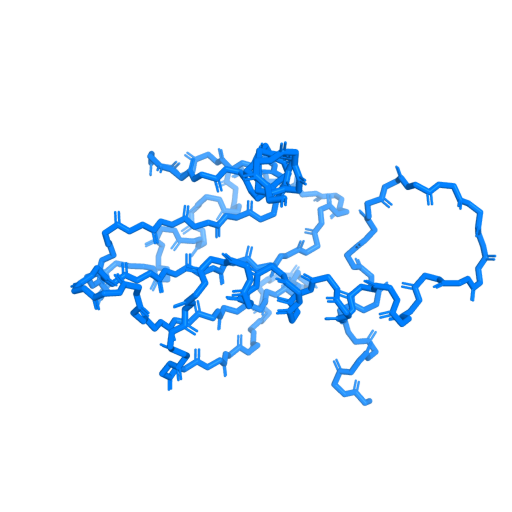15 -6.458 1.00 94.12 86 LEU A C 1
ATOM 705 O O . LEU A 1 86 ? -10.748 2.019 -5.562 1.00 94.12 86 LEU A O 1
ATOM 709 N N . ILE A 1 87 ? -10.272 1.911 -7.748 1.00 92.56 87 ILE A N 1
ATOM 710 C CA . ILE A 1 87 ? -11.437 2.695 -8.198 1.00 92.56 87 ILE A CA 1
ATOM 711 C C . ILE A 1 87 ? -12.788 2.180 -7.678 1.00 92.56 87 ILE A C 1
ATOM 713 O O . ILE A 1 87 ? -13.684 2.980 -7.429 1.00 92.56 87 ILE A O 1
ATOM 717 N N . ASP A 1 88 ? -12.910 0.867 -7.477 1.00 90.44 88 ASP A N 1
ATOM 718 C CA . ASP A 1 88 ? -14.124 0.207 -6.981 1.00 90.44 88 ASP A CA 1
ATOM 719 C C . ASP A 1 88 ? -13.969 -0.269 -5.522 1.00 90.44 88 ASP A C 1
ATOM 721 O O . ASP A 1 88 ? -14.694 -1.155 -5.065 1.00 90.44 88 ASP A O 1
ATOM 725 N N . MET A 1 89 ? -12.990 0.276 -4.793 1.00 92.19 89 MET A N 1
ATOM 726 C CA . MET A 1 89 ? -12.703 -0.063 -3.400 1.00 92.19 89 MET A CA 1
ATOM 727 C C . MET A 1 89 ? -12.949 1.146 -2.497 1.00 92.19 89 MET A C 1
ATOM 729 O O . MET A 1 89 ? -12.515 2.257 -2.790 1.00 92.19 89 MET A O 1
ATOM 733 N N . GLU A 1 90 ? -13.591 0.921 -1.354 1.00 93.75 90 GLU A N 1
ATOM 734 C CA . GLU A 1 90 ? -13.565 1.880 -0.251 1.00 93.75 90 GLU A CA 1
ATOM 735 C C . GLU A 1 90 ? -12.221 1.732 0.471 1.00 93.75 90 GLU A C 1
ATOM 737 O O . GLU A 1 90 ? -11.895 0.654 0.971 1.00 93.75 90 GLU A O 1
ATOM 742 N N . VAL A 1 91 ? -11.401 2.785 0.454 1.00 96.88 91 VAL A N 1
ATOM 743 C CA . VAL A 1 91 ? -10.048 2.769 1.023 1.00 96.88 91 VAL A CA 1
ATOM 744 C C . VAL A 1 91 ? -9.870 3.995 1.901 1.00 96.88 91 VAL A C 1
ATOM 746 O O . VAL A 1 91 ? -9.765 5.112 1.400 1.00 96.88 91 VAL A O 1
ATOM 749 N N . ASP A 1 92 ? -9.804 3.769 3.209 1.00 97.62 92 ASP A N 1
ATOM 750 C CA . ASP A 1 92 ? -9.546 4.818 4.194 1.00 97.62 92 ASP A CA 1
ATOM 751 C C . ASP A 1 92 ? -8.044 5.083 4.337 1.00 97.62 92 ASP A C 1
ATOM 753 O O . ASP A 1 92 ? -7.619 6.226 4.493 1.00 97.62 92 ASP A O 1
ATOM 757 N N . LEU A 1 93 ? -7.226 4.023 4.285 1.00 97.31 93 LEU A N 1
ATOM 758 C CA . LEU A 1 93 ? -5.769 4.112 4.383 1.00 97.31 93 LEU A CA 1
ATOM 759 C C . LEU A 1 93 ? -5.091 3.260 3.313 1.00 97.31 93 LEU A C 1
ATOM 761 O O . LEU A 1 93 ? -5.326 2.054 3.209 1.00 97.31 93 LEU A O 1
ATOM 765 N N . LEU A 1 94 ? -4.185 3.888 2.564 1.00 97.75 94 LEU A N 1
ATOM 766 C CA . LEU A 1 94 ? -3.352 3.234 1.564 1.00 97.75 94 LEU A CA 1
ATOM 767 C C . LEU A 1 94 ? -1.884 3.281 1.986 1.00 97.75 94 LEU A C 1
ATOM 769 O O . LEU A 1 94 ? -1.273 4.348 2.007 1.00 97.75 94 LEU A O 1
ATOM 773 N N . TYR A 1 95 ? -1.301 2.117 2.248 1.00 97.25 95 TYR A N 1
ATOM 774 C CA . TYR A 1 95 ? 0.130 1.959 2.476 1.00 97.25 95 TYR A CA 1
ATOM 775 C C . TYR A 1 95 ? 0.813 1.422 1.226 1.00 97.25 95 TYR A C 1
ATOM 777 O O . TYR A 1 95 ? 0.356 0.450 0.629 1.00 97.25 95 TYR A O 1
ATOM 785 N N . VAL A 1 96 ? 1.940 2.016 0.845 1.00 95.56 96 VAL A N 1
ATOM 786 C CA . VAL A 1 96 ? 2.744 1.549 -0.290 1.00 95.56 96 VAL A CA 1
ATOM 787 C C . VAL A 1 96 ? 4.209 1.507 0.125 1.00 95.56 96 VAL A C 1
ATOM 789 O O . VAL A 1 96 ? 4.694 2.438 0.773 1.00 95.56 96 VAL A O 1
ATOM 792 N N . ASN A 1 97 ? 4.935 0.434 -0.202 1.00 90.75 97 ASN A N 1
ATOM 793 C CA . ASN A 1 97 ? 6.372 0.409 0.090 1.00 90.75 97 ASN A CA 1
ATOM 794 C C . ASN A 1 97 ? 7.082 1.544 -0.666 1.00 90.75 97 ASN A C 1
ATOM 796 O O . ASN A 1 97 ? 6.688 1.871 -1.764 1.00 90.75 97 ASN A O 1
ATOM 800 N N . ASP A 1 98 ? 8.112 2.185 -0.123 1.00 88.31 98 ASP A N 1
ATOM 801 C CA . ASP A 1 98 ? 8.828 3.280 -0.814 1.00 88.31 98 ASP A CA 1
ATOM 802 C C . ASP A 1 98 ? 7.950 4.471 -1.305 1.00 88.31 98 ASP A C 1
ATOM 804 O O . ASP A 1 98 ? 6.980 4.844 -0.640 1.00 88.31 98 ASP A O 1
ATOM 808 N N . ARG A 1 99 ? 8.320 5.135 -2.413 1.00 90.62 99 ARG A N 1
ATOM 809 C CA . ARG A 1 99 ? 7.651 6.322 -2.961 1.00 90.62 99 ARG A CA 1
ATOM 810 C C . ARG A 1 99 ? 6.336 5.969 -3.652 1.00 90.62 99 ARG A C 1
ATOM 812 O O . ARG A 1 99 ? 6.258 5.046 -4.456 1.00 90.62 99 ARG A O 1
ATOM 819 N N . CYS A 1 100 ? 5.313 6.776 -3.417 1.00 93.75 100 CYS A N 1
ATOM 820 C CA . CYS A 1 100 ? 4.018 6.633 -4.061 1.00 93.75 100 CYS A CA 1
ATOM 821 C C . CYS A 1 100 ? 3.479 8.015 -4.463 1.00 93.75 100 CYS A C 1
ATOM 823 O O . CYS A 1 100 ? 3.713 9.000 -3.767 1.00 93.75 100 CYS A O 1
ATOM 825 N N . LEU A 1 101 ? 2.835 8.089 -5.634 1.00 96.56 101 LEU A N 1
ATOM 826 C CA . LEU A 1 101 ? 2.247 9.327 -6.169 1.00 96.56 101 LEU A CA 1
ATOM 827 C C . LEU A 1 101 ? 0.714 9.346 -6.096 1.00 96.56 101 LEU A C 1
ATOM 829 O O . LEU A 1 101 ? 0.109 10.330 -6.511 1.00 96.56 101 LEU A O 1
ATOM 833 N N . VAL A 1 102 ? 0.080 8.267 -5.629 1.00 96.50 102 VAL A N 1
ATOM 834 C CA . VAL A 1 102 ? -1.367 8.247 -5.361 1.00 96.50 102 VAL A CA 1
ATOM 835 C C . VAL A 1 102 ? -1.658 9.249 -4.247 1.00 96.50 102 VAL A C 1
ATOM 837 O O . VAL A 1 102 ? -0.851 9.412 -3.334 1.00 96.50 102 VAL A O 1
ATOM 840 N N . ASN A 1 103 ? -2.782 9.956 -4.337 1.00 92.25 103 ASN A N 1
ATOM 841 C CA . ASN A 1 103 ? -3.124 10.951 -3.325 1.00 92.25 103 ASN A CA 1
ATOM 842 C C . ASN A 1 103 ? -3.262 10.285 -1.954 1.00 92.25 103 ASN A C 1
ATOM 844 O O . ASN A 1 103 ? -3.776 9.173 -1.854 1.00 92.25 103 ASN A O 1
ATOM 848 N N . ASP A 1 104 ? -2.770 10.972 -0.924 1.00 91.94 104 ASP A N 1
ATOM 849 C CA . ASP A 1 104 ? -2.875 10.573 0.483 1.00 91.94 104 ASP A CA 1
ATOM 850 C C . ASP A 1 104 ? -2.270 9.198 0.826 1.00 91.94 104 ASP A C 1
ATOM 852 O O . ASP A 1 104 ? -2.473 8.678 1.924 1.00 91.94 104 ASP A O 1
ATOM 856 N N . CYS A 1 105 ? -1.470 8.611 -0.073 1.00 94.56 105 CYS A N 1
ATOM 857 C CA . CYS A 1 105 ? -0.794 7.359 0.223 1.00 94.56 105 CYS A CA 1
ATOM 858 C C . CYS A 1 105 ? 0.329 7.543 1.243 1.00 94.56 105 CYS A C 1
ATOM 860 O O . CYS A 1 105 ? 1.080 8.523 1.247 1.00 94.56 105 CYS A O 1
ATOM 862 N N . ILE A 1 106 ? 0.471 6.539 2.097 1.00 94.88 106 ILE A N 1
ATOM 863 C CA . ILE A 1 106 ? 1.417 6.526 3.196 1.00 94.88 106 ILE A CA 1
ATOM 864 C C . ILE A 1 106 ? 2.579 5.605 2.829 1.00 94.88 106 ILE A C 1
ATOM 866 O O . ILE A 1 106 ? 2.398 4.426 2.517 1.00 94.88 106 ILE A O 1
ATOM 870 N N . SER A 1 107 ? 3.802 6.133 2.883 1.00 90.38 107 SER A N 1
ATOM 871 C CA . SER A 1 107 ? 4.991 5.319 2.637 1.00 90.38 107 SER A CA 1
ATOM 872 C C . SER A 1 107 ? 5.252 4.379 3.815 1.00 90.38 107 SER A C 1
ATOM 874 O O . SER A 1 107 ? 5.481 4.816 4.943 1.00 90.38 107 SER A O 1
ATOM 876 N N . ILE A 1 108 ? 5.306 3.073 3.557 1.00 89.56 108 ILE A N 1
ATOM 877 C CA . ILE A 1 108 ? 5.657 2.077 4.585 1.00 89.56 108 ILE A CA 1
ATOM 878 C C . ILE A 1 108 ? 7.044 2.368 5.164 1.00 89.56 108 ILE A C 1
ATOM 880 O O . ILE A 1 108 ? 7.249 2.265 6.371 1.00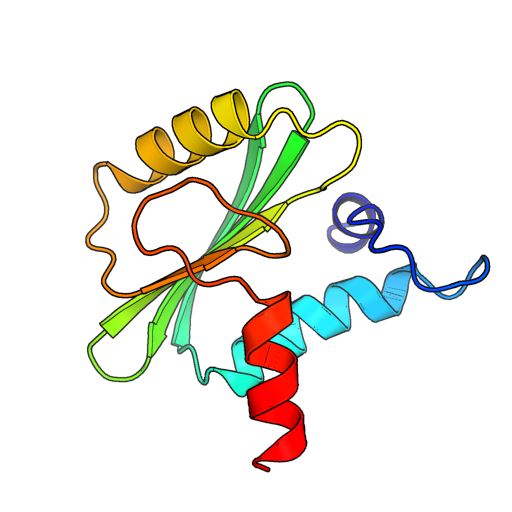 89.56 108 ILE A O 1
ATOM 884 N N . ASN A 1 109 ? 7.983 2.815 4.325 1.00 79.25 109 ASN A N 1
ATOM 885 C CA . ASN A 1 109 ? 9.349 3.117 4.750 1.00 79.25 109 ASN A CA 1
ATOM 886 C C . ASN A 1 109 ? 9.389 4.254 5.786 1.00 79.25 109 ASN A C 1
ATOM 888 O O . ASN A 1 109 ? 10.267 4.254 6.650 1.00 79.25 109 ASN A O 1
ATOM 892 N N . SER A 1 110 ? 8.459 5.218 5.731 1.00 79.50 110 SER A N 1
ATOM 893 C CA . SER A 1 110 ? 8.361 6.263 6.757 1.00 79.50 110 SER A CA 1
ATOM 894 C C . SER A 1 110 ? 7.656 5.790 8.025 1.00 79.50 110 SER A C 1
ATOM 896 O O . SER A 1 110 ? 8.049 6.206 9.114 1.00 79.50 110 SER A O 1
ATOM 898 N N . GLU A 1 111 ? 6.655 4.918 7.906 1.00 82.44 111 GLU A N 1
ATOM 899 C CA . GLU A 1 111 ? 5.852 4.475 9.051 1.00 82.44 111 GLU A CA 1
ATOM 900 C C . GLU A 1 111 ? 6.501 3.365 9.861 1.00 82.44 111 GLU A C 1
ATOM 902 O O . GLU A 1 111 ? 6.452 3.403 11.089 1.00 82.44 111 GLU A O 1
ATOM 907 N N . ILE A 1 112 ? 7.175 2.415 9.211 1.00 79.25 112 ILE A N 1
ATOM 908 C CA . ILE A 1 112 ? 7.799 1.293 9.916 1.00 79.25 112 ILE A CA 1
ATOM 909 C C . ILE A 1 112 ? 8.834 1.781 10.935 1.00 79.25 112 ILE A C 1
ATOM 911 O O . ILE A 1 112 ? 8.924 1.252 12.036 1.00 79.25 112 ILE A O 1
ATOM 915 N N . ARG A 1 113 ? 9.540 2.873 10.614 1.00 72.19 113 ARG A N 1
ATOM 916 C CA . ARG A 1 113 ? 10.446 3.558 11.540 1.00 72.19 113 ARG A CA 1
ATOM 917 C C . ARG A 1 113 ? 9.708 4.027 12.794 1.00 72.19 113 ARG A C 1
ATOM 919 O O . ARG A 1 113 ? 10.117 3.704 13.903 1.00 72.19 113 ARG A O 1
ATOM 926 N N . LYS A 1 114 ? 8.590 4.736 12.635 1.00 76.81 114 LYS A N 1
ATOM 927 C CA . LYS A 1 114 ? 7.794 5.227 13.771 1.00 76.81 114 LYS A CA 1
ATOM 928 C C . LYS A 1 114 ? 7.275 4.076 14.633 1.00 76.81 114 LYS A C 1
ATOM 930 O O . LYS A 1 114 ? 7.306 4.178 15.851 1.00 76.81 114 LYS A O 1
ATOM 935 N N . LEU A 1 115 ? 6.829 2.986 14.011 1.00 74.50 115 LEU A N 1
ATOM 936 C CA . LEU A 1 115 ? 6.299 1.819 14.719 1.00 74.50 115 LEU A CA 1
ATOM 937 C C . LEU A 1 115 ? 7.384 1.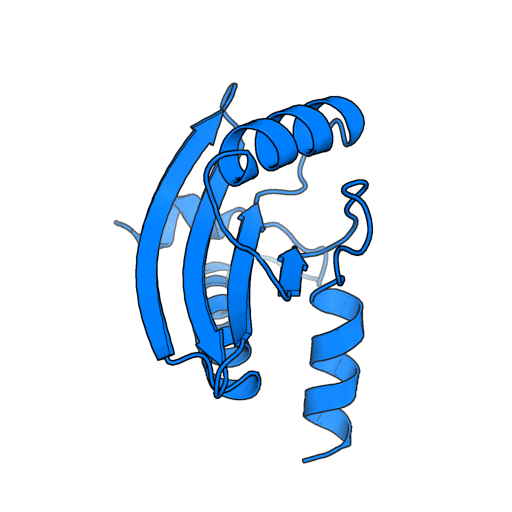059 15.491 1.00 74.50 115 LEU A C 1
ATOM 939 O O . LEU A 1 115 ? 7.107 0.552 16.570 1.00 74.50 115 LEU A O 1
ATOM 943 N N . ILE A 1 116 ? 8.614 1.002 14.979 1.00 71.31 116 ILE A N 1
ATOM 944 C CA . ILE A 1 116 ? 9.729 0.347 15.677 1.00 71.31 116 ILE A CA 1
ATOM 945 C C . ILE A 1 116 ? 10.213 1.179 16.870 1.00 71.31 116 ILE A C 1
ATOM 947 O O . ILE A 1 116 ? 10.542 0.611 17.901 1.00 71.31 116 ILE A O 1
ATOM 951 N N . TRP A 1 117 ? 10.261 2.510 16.754 1.00 64.81 117 TRP A N 1
ATOM 952 C CA . TRP A 1 117 ? 10.766 3.375 17.833 1.00 64.81 117 TRP A CA 1
ATOM 953 C C . TRP A 1 117 ? 9.728 3.754 18.899 1.00 64.81 117 TRP A C 1
ATOM 955 O O . TRP A 1 117 ? 10.113 4.295 19.933 1.00 64.81 117 TRP A O 1
ATOM 965 N N . ASN A 1 118 ? 8.440 3.486 18.665 1.00 57.44 118 ASN A N 1
ATOM 966 C CA . ASN A 1 118 ? 7.355 3.784 19.609 1.00 57.44 118 ASN A CA 1
ATOM 967 C C . ASN A 1 118 ? 6.824 2.548 20.366 1.00 57.44 118 ASN A C 1
ATOM 969 O O . ASN A 1 118 ? 5.884 2.697 21.148 1.00 57.44 118 ASN A O 1
ATOM 973 N N . ASN A 1 119 ? 7.394 1.362 20.127 1.00 50.97 119 ASN A N 1
ATOM 974 C CA . ASN A 1 119 ? 7.112 0.110 20.844 1.00 50.97 119 ASN A CA 1
ATOM 975 C C . ASN A 1 119 ? 8.318 -0.295 21.697 1.00 50.97 119 ASN A C 1
ATOM 977 O O . ASN A 1 119 ? 8.091 -0.915 22.758 1.00 50.97 119 ASN A O 1
#

Sequence (119 aa):
NYLDEFSKIEIELSEETKSKAINVDLIESFNYLIGINVETMKQVKNNGRAYLIVAGKVKELNVVVIWRSIIDIDYEKDKKYIDKHLIDMEVDLLYVNDRCLVNDCISINSEIRKLIWNN

pLDDT: mean 80.11, std 20.87, range [33.12, 98.12]